Protein AF-A0A3N5P6K3-F1 (afdb_monomer)

Foldseek 3Di:
DFDKDWDADPVVRDIDIDTDDVVLCVVQVDDPSSVVVVVVVVCVVVVNDDDDDPPDD

Mean predicted aligned error: 5.6 Å

Sequence (57 aa):
MSHLTAWVDLTTGEHRREPTGPALVQQYLGGRGLGVALLTRHQAGDGRTRGSDPFSP

Structure (mmCIF, N/CA/C/O backbone):
data_AF-A0A3N5P6K3-F1
#
_entry.id   AF-A0A3N5P6K3-F1
#
loop_
_atom_site.group_PDB
_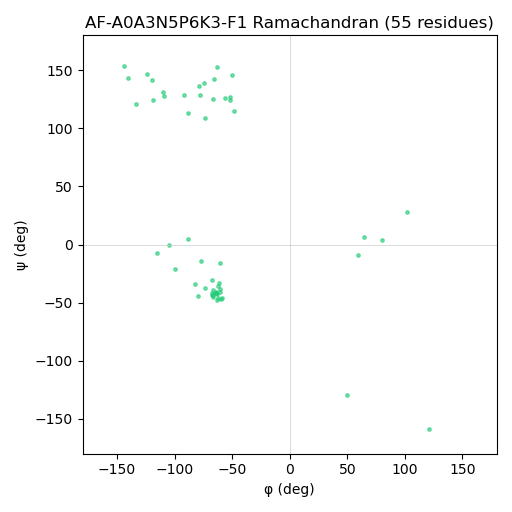atom_site.id
_atom_site.type_symbol
_atom_site.label_atom_id
_atom_site.label_alt_id
_atom_site.label_comp_id
_atom_site.label_asym_id
_atom_site.label_entity_id
_atom_site.label_seq_id
_atom_site.pdbx_PDB_ins_code
_atom_site.Cartn_x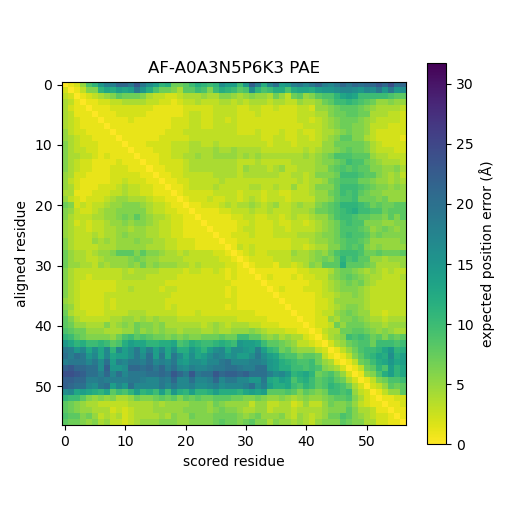
_atom_site.Cartn_y
_atom_site.Cartn_z
_atom_site.occupancy
_atom_site.B_iso_or_equiv
_atom_site.auth_seq_id
_atom_site.auth_comp_id
_atom_site.auth_asym_id
_atom_site.auth_atom_id
_atom_site.pdbx_PDB_model_num
ATOM 1 N N . MET A 1 1 ? 16.619 3.106 13.318 1.00 59.53 1 MET A N 1
ATOM 2 C CA . MET A 1 1 ? 15.194 3.503 13.295 1.00 59.53 1 MET A CA 1
ATOM 3 C C . MET A 1 1 ? 14.463 2.484 12.437 1.00 59.53 1 MET A C 1
ATOM 5 O O . MET A 1 1 ? 14.899 2.264 11.315 1.00 59.53 1 MET A O 1
ATOM 9 N N . SER A 1 2 ? 13.458 1.783 12.963 1.00 72.62 2 SER A N 1
ATOM 10 C CA . SER A 1 2 ? 12.656 0.853 12.159 1.00 72.62 2 SER A CA 1
ATOM 11 C C . SER A 1 2 ? 11.654 1.644 11.313 1.00 72.62 2 SER A C 1
ATOM 13 O O . SER A 1 2 ? 10.939 2.498 11.835 1.00 72.62 2 SER A O 1
ATOM 15 N N . HIS A 1 3 ? 11.615 1.387 10.004 1.00 85.38 3 HIS A N 1
ATOM 16 C CA . HIS A 1 3 ? 10.570 1.936 9.140 1.00 85.38 3 HIS A CA 1
ATOM 17 C C . HIS A 1 3 ? 9.288 1.122 9.312 1.00 85.38 3 HIS A C 1
ATOM 19 O O . HIS A 1 3 ? 9.330 -0.107 9.379 1.00 85.38 3 HIS A O 1
ATOM 25 N N . LEU A 1 4 ? 8.162 1.822 9.415 1.00 91.31 4 LEU A N 1
ATOM 26 C CA . LEU A 1 4 ? 6.838 1.234 9.571 1.00 91.31 4 LEU A CA 1
ATOM 27 C C . LEU A 1 4 ? 5.959 1.653 8.398 1.00 91.31 4 LEU A C 1
ATOM 29 O O . LEU A 1 4 ? 5.985 2.813 7.982 1.00 91.31 4 LEU A O 1
ATOM 33 N N . THR A 1 5 ? 5.134 0.724 7.931 1.00 92.50 5 THR A N 1
ATOM 34 C CA . THR A 1 5 ? 4.062 0.985 6.973 1.00 92.50 5 THR A CA 1
ATOM 35 C C . THR A 1 5 ? 2.730 0.864 7.705 1.00 92.50 5 THR A C 1
ATOM 37 O O . THR A 1 5 ? 2.487 -0.113 8.416 1.00 92.50 5 THR A O 1
ATOM 40 N N . ALA A 1 6 ? 1.885 1.886 7.580 1.00 94.69 6 ALA A N 1
ATOM 41 C CA . ALA A 1 6 ? 0.510 1.835 8.055 1.00 94.69 6 ALA A CA 1
ATOM 42 C C . ALA A 1 6 ? -0.387 1.359 6.909 1.00 94.69 6 ALA A C 1
ATOM 44 O O . ALA A 1 6 ? -0.331 1.916 5.813 1.00 94.69 6 ALA A O 1
ATOM 45 N N . TRP A 1 7 ? -1.201 0.348 7.182 1.00 93.50 7 TRP A N 1
ATOM 46 C CA . TRP A 1 7 ? -2.214 -0.170 6.274 1.00 93.50 7 TRP A CA 1
ATOM 47 C C . TRP A 1 7 ? -3.583 0.189 6.830 1.00 93.50 7 TRP A C 1
ATOM 49 O O . TRP A 1 7 ? -3.834 -0.028 8.018 1.00 93.50 7 TRP A O 1
ATOM 59 N N . VAL A 1 8 ? -4.444 0.743 5.982 1.00 95.19 8 VAL A N 1
ATOM 60 C CA . VAL A 1 8 ? -5.807 1.141 6.340 1.00 95.19 8 VAL A CA 1
ATOM 61 C C . VAL A 1 8 ? -6.738 0.642 5.248 1.00 95.19 8 VAL A C 1
ATOM 63 O O . VAL A 1 8 ? -6.566 1.005 4.084 1.00 95.19 8 VAL A O 1
ATOM 66 N N . ASP A 1 9 ? -7.703 -0.183 5.626 1.00 94.50 9 ASP A N 1
ATOM 67 C CA . ASP A 1 9 ? -8.825 -0.538 4.769 1.00 94.50 9 ASP A CA 1
ATOM 68 C C . ASP A 1 9 ? -9.933 0.499 4.975 1.00 94.50 9 ASP A C 1
ATOM 70 O O . ASP A 1 9 ? -10.517 0.616 6.052 1.00 94.50 9 ASP A O 1
ATOM 74 N N . LEU A 1 10 ? -10.206 1.283 3.934 1.00 94.06 10 LEU A N 1
ATOM 75 C CA . LEU A 1 10 ? -11.221 2.336 3.980 1.00 94.06 10 LEU A CA 1
ATOM 76 C C . LEU A 1 10 ? -12.655 1.797 3.862 1.00 94.06 10 LEU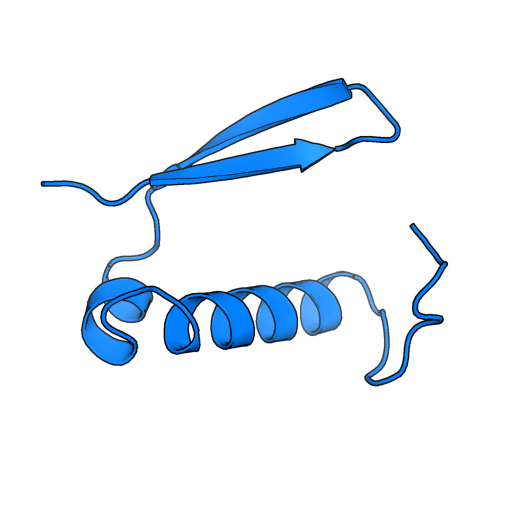 A C 1
ATOM 78 O O . LEU A 1 10 ? -13.594 2.528 4.168 1.00 94.06 10 LEU A O 1
ATOM 82 N N . THR A 1 11 ? -12.833 0.542 3.444 1.00 95.19 11 THR A N 1
ATOM 83 C CA . THR A 1 11 ? -14.142 -0.120 3.341 1.00 95.19 11 THR A CA 1
ATOM 84 C C . THR A 1 11 ? -14.613 -0.609 4.706 1.00 95.19 11 THR A C 1
ATOM 86 O O . THR A 1 11 ? -15.774 -0.426 5.065 1.00 95.19 11 THR A O 1
ATOM 89 N N . THR A 1 12 ? -13.716 -1.233 5.472 1.00 96.50 12 THR A N 1
ATOM 90 C CA . THR A 1 12 ? -14.034 -1.852 6.772 1.00 96.50 12 THR A CA 1
ATOM 91 C C . THR A 1 12 ? -13.652 -0.980 7.968 1.00 96.50 12 THR A C 1
ATOM 93 O O . THR A 1 12 ? -14.185 -1.162 9.061 1.00 96.50 12 THR A O 1
ATOM 96 N N . GLY A 1 13 ? -12.736 -0.026 7.780 1.00 96.12 13 GLY A N 1
ATOM 97 C CA . GLY A 1 13 ? -12.141 0.766 8.858 1.00 96.12 13 GLY A CA 1
ATOM 98 C C . GLY A 1 13 ? -11.020 0.041 9.614 1.00 96.12 13 GLY A C 1
ATOM 99 O O . GLY A 1 13 ? -10.485 0.584 10.589 1.00 96.12 13 GLY A O 1
ATOM 100 N N . GLU A 1 14 ? -10.640 -1.168 9.192 1.00 97.19 14 GLU A N 1
ATOM 101 C CA . GLU A 1 14 ? -9.521 -1.891 9.788 1.00 97.19 14 GLU A CA 1
ATOM 102 C C . GLU A 1 14 ? -8.190 -1.178 9.531 1.00 97.19 14 GLU A C 1
ATOM 104 O O . GLU A 1 14 ? -7.926 -0.632 8.457 1.00 97.19 14 GLU A O 1
ATOM 109 N N . HIS A 1 15 ? -7.312 -1.206 10.531 1.00 96.69 15 HIS A N 1
ATOM 110 C CA . HIS A 1 15 ? -5.980 -0.632 10.423 1.00 96.69 15 HIS A CA 1
ATOM 111 C C . HIS A 1 15 ? -4.945 -1.515 11.110 1.00 96.69 15 HIS A C 1
ATOM 113 O O . HIS A 1 15 ? -5.180 -2.088 12.174 1.00 96.69 15 HIS A O 1
ATOM 119 N N . ARG A 1 16 ? -3.758 -1.589 10.511 1.00 96.19 16 ARG A N 1
ATOM 120 C CA . ARG A 1 16 ? -2.608 -2.301 11.075 1.00 96.19 16 ARG A CA 1
ATOM 121 C C . ARG A 1 16 ? -1.312 -1.569 10.769 1.00 96.19 16 ARG A C 1
ATOM 123 O O . ARG A 1 16 ? -1.200 -0.829 9.792 1.00 96.19 16 ARG A O 1
ATOM 130 N N . ARG A 1 17 ? -0.313 -1.765 11.626 1.00 95.44 17 ARG A N 1
ATOM 131 C CA . ARG A 1 17 ? 1.036 -1.219 11.449 1.00 95.44 17 ARG A CA 1
ATOM 132 C C . ARG A 1 17 ? 2.006 -2.378 11.357 1.00 95.44 17 ARG A C 1
ATOM 134 O O . ARG A 1 17 ? 2.069 -3.196 12.268 1.00 95.44 17 ARG A O 1
ATOM 141 N N . GLU A 1 18 ? 2.766 -2.418 10.276 1.00 92.88 18 GLU A N 1
ATOM 142 C CA . GLU A 1 18 ? 3.709 -3.497 10.006 1.00 92.88 18 GLU A CA 1
ATOM 143 C C . GLU A 1 18 ? 5.119 -2.939 9.794 1.00 92.88 18 GLU A C 1
ATOM 145 O O . GLU A 1 18 ? 5.275 -1.839 9.248 1.00 92.88 18 GLU A O 1
ATOM 150 N N . PRO A 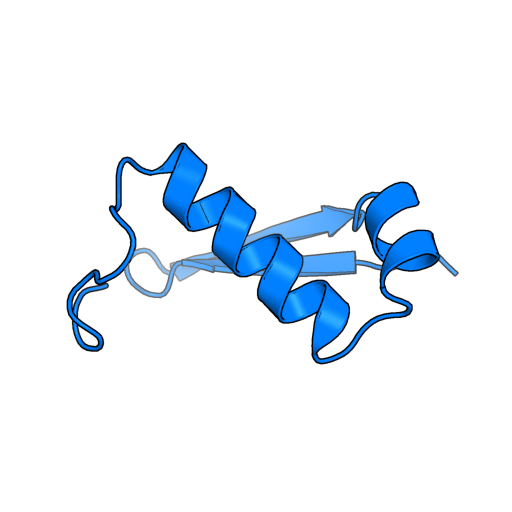1 19 ? 6.169 -3.672 10.203 1.00 92.38 19 PRO A N 1
ATOM 151 C CA . PRO A 1 19 ? 7.532 -3.352 9.811 1.00 92.38 19 PRO A CA 1
ATOM 152 C C . PRO A 1 19 ? 7.667 -3.302 8.289 1.00 92.38 19 PRO A C 1
ATOM 154 O O . PRO A 1 19 ? 7.352 -4.267 7.591 1.00 92.38 19 PRO A O 1
ATOM 157 N N . THR A 1 20 ? 8.189 -2.196 7.764 1.00 89.50 20 THR A N 1
ATOM 158 C CA . THR A 1 20 ? 8.582 -2.144 6.358 1.00 89.50 20 THR A CA 1
ATOM 159 C C . THR A 1 20 ? 9.759 -3.095 6.168 1.00 89.50 20 THR A C 1
ATOM 161 O O . THR A 1 20 ? 10.774 -2.976 6.858 1.00 89.50 20 THR A O 1
ATOM 164 N N . GLY A 1 21 ? 9.638 -4.040 5.232 1.00 87.88 21 GLY A N 1
ATOM 165 C CA . GLY A 1 21 ? 10.689 -5.023 4.978 1.00 87.88 21 GLY A CA 1
ATOM 166 C C . GLY A 1 21 ? 12.054 -4.346 4.760 1.00 87.88 21 GLY A C 1
ATOM 167 O O . GLY A 1 21 ? 12.155 -3.465 3.904 1.00 87.88 21 GLY A O 1
ATOM 168 N N . PRO A 1 22 ? 13.118 -4.737 5.485 1.00 85.56 22 PRO A N 1
ATOM 169 C CA . PRO A 1 22 ? 14.392 -4.012 5.473 1.00 85.56 22 PRO A CA 1
ATOM 170 C C . PRO A 1 22 ? 15.043 -3.964 4.083 1.00 85.56 22 PRO A C 1
ATOM 172 O O . PRO A 1 22 ? 15.619 -2.946 3.710 1.00 85.56 22 PRO A O 1
ATOM 175 N N . ALA A 1 23 ? 14.868 -5.014 3.273 1.00 88.56 23 ALA A N 1
ATOM 176 C CA . ALA A 1 23 ? 15.330 -5.041 1.885 1.00 88.56 23 ALA A CA 1
ATOM 177 C C . ALA A 1 23 ? 14.653 -3.972 1.007 1.00 88.56 23 ALA A C 1
ATOM 179 O O . ALA A 1 23 ? 15.305 -3.376 0.156 1.00 88.56 23 ALA A O 1
ATOM 180 N N . LEU A 1 24 ? 13.365 -3.677 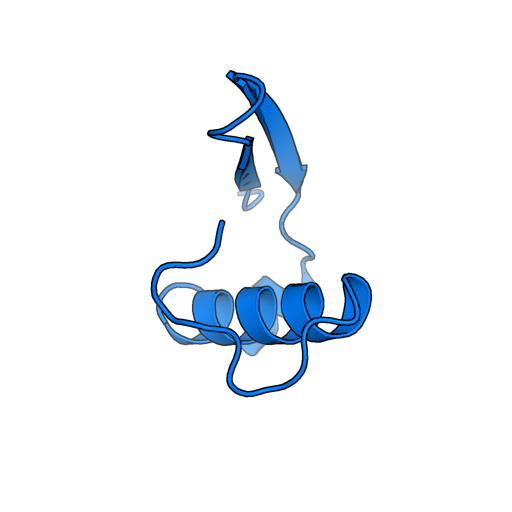1.235 1.00 87.38 24 LEU A N 1
ATOM 181 C CA . LEU A 1 24 ? 1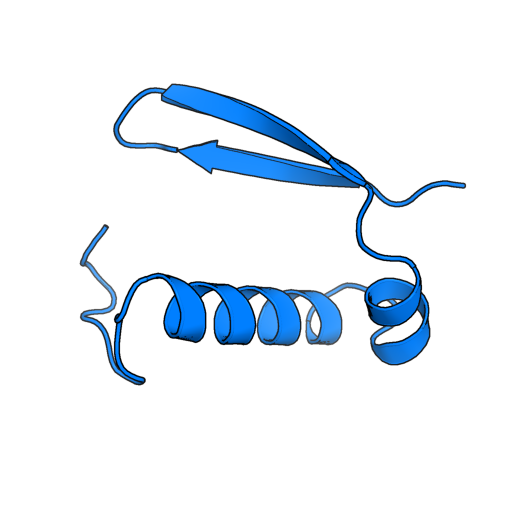2.654 -2.629 0.494 1.00 87.38 24 LEU A CA 1
ATOM 182 C C . LEU A 1 24 ? 13.191 -1.240 0.835 1.00 87.38 24 LEU A C 1
ATOM 184 O O . LEU A 1 24 ? 13.367 -0.408 -0.052 1.00 87.38 24 LEU A O 1
ATOM 188 N N . VAL A 1 25 ? 13.464 -0.995 2.116 1.00 87.69 25 VAL A N 1
ATOM 189 C CA . VAL A 1 25 ? 14.030 0.279 2.572 1.00 87.69 25 VAL A CA 1
ATOM 190 C C . VAL A 1 25 ? 15.410 0.491 1.960 1.00 87.69 25 VAL A C 1
ATOM 192 O O . VAL A 1 25 ? 15.678 1.561 1.429 1.00 87.69 25 VAL A O 1
ATOM 195 N N . GLN A 1 26 ? 16.275 -0.522 2.003 1.00 89.12 26 GLN A N 1
ATOM 196 C CA . GLN A 1 26 ? 17.628 -0.403 1.458 1.00 89.12 26 GLN A CA 1
ATOM 197 C C . GLN A 1 26 ? 17.629 -0.232 -0.063 1.00 89.12 26 GLN A C 1
ATOM 199 O O . GLN A 1 26 ? 18.405 0.561 -0.586 1.00 89.12 26 GLN A O 1
ATOM 204 N N . GLN A 1 27 ? 16.747 -0.941 -0.770 1.00 93.25 27 GLN A N 1
ATOM 205 C CA . GLN A 1 27 ? 16.696 -0.897 -2.229 1.00 93.25 27 GLN A CA 1
ATOM 206 C C . GLN A 1 27 ? 16.104 0.412 -2.765 1.00 93.25 27 GLN A C 1
ATOM 208 O O . GLN A 1 27 ? 16.547 0.903 -3.801 1.00 93.25 27 GLN A O 1
ATOM 213 N N . TYR A 1 28 ? 15.095 0.967 -2.089 1.00 92.62 28 TYR A N 1
ATOM 214 C CA . TYR A 1 28 ? 14.313 2.082 -2.628 1.00 92.62 28 TYR A CA 1
ATOM 215 C C . TYR A 1 28 ? 14.437 3.384 -1.839 1.00 92.62 28 TYR A C 1
ATOM 217 O O . TYR A 1 28 ? 13.907 4.398 -2.289 1.00 92.62 28 TYR A O 1
ATOM 225 N N . LEU A 1 29 ? 15.098 3.369 -0.676 1.00 86.94 29 LEU A N 1
ATOM 226 C CA . LEU A 1 29 ? 15.345 4.507 0.225 1.00 86.94 29 LEU A CA 1
ATOM 227 C C . LEU A 1 29 ? 14.087 5.218 0.771 1.00 86.94 29 LEU A C 1
ATOM 229 O O . LEU A 1 29 ? 14.195 6.039 1.678 1.00 86.94 29 LEU A O 1
ATOM 233 N N . GLY A 1 30 ? 12.893 4.893 0.268 1.00 87.88 30 GLY A N 1
ATOM 234 C CA . GLY A 1 30 ? 11.612 5.470 0.670 1.00 87.88 30 GLY A CA 1
ATOM 235 C C . GLY A 1 30 ? 10.863 6.133 -0.490 1.00 87.88 30 GLY A C 1
ATOM 236 O O . GLY A 1 30 ? 11.083 5.827 -1.665 1.00 87.88 30 GLY A O 1
ATOM 237 N N . GLY A 1 31 ? 9.938 7.034 -0.144 1.00 90.00 31 GLY A N 1
ATOM 238 C CA . GLY A 1 31 ? 9.216 7.893 -1.086 1.00 90.00 31 GLY A CA 1
ATOM 239 C C . GLY A 1 31 ? 8.609 7.145 -2.276 1.00 90.00 31 GLY A C 1
ATOM 240 O O . GLY A 1 31 ? 7.920 6.135 -2.122 1.00 90.00 31 GLY A O 1
ATOM 241 N N . ARG A 1 32 ? 8.882 7.646 -3.486 1.00 92.56 32 ARG A N 1
ATOM 242 C CA . ARG A 1 32 ? 8.317 7.113 -4.734 1.00 92.56 32 ARG A CA 1
ATOM 243 C C . ARG A 1 32 ? 8.748 5.676 -5.020 1.00 92.56 32 ARG A C 1
ATOM 245 O O . ARG A 1 32 ? 7.916 4.878 -5.443 1.00 92.56 32 ARG A O 1
ATOM 252 N N . GLY A 1 33 ? 10.024 5.350 -4.805 1.00 92.25 33 GLY A N 1
ATOM 253 C CA . GLY A 1 33 ? 10.550 4.011 -5.081 1.00 92.25 33 GLY A CA 1
ATOM 254 C C . GLY A 1 33 ? 9.860 2.956 -4.221 1.00 92.25 33 GLY A C 1
ATOM 255 O O . GLY A 1 33 ? 9.374 1.949 -4.736 1.00 92.25 33 GLY A O 1
ATOM 256 N N . LEU A 1 34 ? 9.727 3.241 -2.922 1.00 91.62 34 LEU A N 1
ATOM 257 C CA . LEU A 1 34 ? 9.024 2.360 -1.994 1.00 91.62 34 LEU A CA 1
ATOM 258 C C . LEU A 1 34 ? 7.532 2.244 -2.343 1.00 91.62 34 LEU A C 1
ATOM 260 O O . LEU A 1 34 ? 6.995 1.139 -2.341 1.00 91.62 34 LEU A O 1
ATOM 264 N N . GLY A 1 35 ? 6.879 3.356 -2.701 1.00 90.88 35 GLY A N 1
ATOM 265 C CA . GLY A 1 35 ? 5.471 3.360 -3.112 1.00 90.88 35 GLY A CA 1
ATOM 266 C C . GLY A 1 35 ? 5.191 2.472 -4.329 1.00 90.88 35 GLY A C 1
ATOM 267 O O . GLY A 1 35 ? 4.270 1.658 -4.298 1.00 90.88 35 GLY A O 1
ATOM 268 N N . VAL A 1 36 ? 6.021 2.556 -5.376 1.00 91.62 36 VAL A N 1
ATOM 269 C CA . VAL A 1 36 ? 5.886 1.705 -6.576 1.00 91.62 36 VAL A CA 1
ATOM 270 C C . VAL A 1 36 ? 6.104 0.227 -6.243 1.00 91.62 36 VAL A C 1
ATOM 272 O O . VAL A 1 36 ? 5.364 -0.630 -6.733 1.00 91.62 36 VAL A O 1
ATOM 275 N N . ALA A 1 37 ? 7.089 -0.085 -5.397 1.00 90.62 37 ALA A N 1
ATOM 276 C CA . ALA A 1 37 ? 7.366 -1.458 -4.987 1.00 90.62 37 ALA A CA 1
ATOM 277 C C . ALA A 1 37 ? 6.200 -2.073 -4.195 1.00 90.62 37 ALA A C 1
ATOM 279 O O . ALA A 1 37 ? 5.841 -3.227 -4.432 1.00 90.62 37 ALA A O 1
ATOM 280 N N . LEU A 1 38 ? 5.588 -1.304 -3.288 1.00 89.06 38 LEU A N 1
ATOM 281 C CA . LEU A 1 38 ? 4.415 -1.736 -2.522 1.00 89.06 38 LEU A CA 1
ATOM 282 C C . LEU A 1 38 ? 3.190 -1.931 -3.424 1.00 89.06 38 LEU A C 1
ATOM 284 O O . LEU A 1 38 ? 2.544 -2.974 -3.342 1.00 89.06 38 LEU A O 1
ATOM 288 N N . LEU A 1 39 ? 2.921 -0.989 -4.333 1.00 87.94 39 LEU A N 1
ATOM 289 C CA . LEU A 1 39 ? 1.807 -1.084 -5.282 1.00 87.94 39 LEU A CA 1
ATOM 290 C C . LEU A 1 39 ? 1.921 -2.328 -6.174 1.00 87.94 39 LEU A C 1
ATOM 292 O O . LEU A 1 39 ? 0.964 -3.083 -6.318 1.00 87.94 39 LEU A O 1
ATOM 296 N N . THR A 1 40 ? 3.113 -2.569 -6.726 1.00 86.12 40 THR A N 1
ATOM 297 C CA . THR A 1 40 ? 3.373 -3.722 -7.603 1.00 86.12 40 THR A CA 1
ATOM 298 C C . THR A 1 40 ? 3.137 -5.044 -6.872 1.00 86.12 40 THR A C 1
ATOM 300 O O . THR A 1 40 ? 2.557 -5.969 -7.437 1.00 86.12 40 THR A O 1
ATOM 303 N N . ARG A 1 41 ? 3.560 -5.137 -5.602 1.00 82.88 41 ARG A N 1
ATOM 304 C CA . ARG A 1 41 ? 3.348 -6.335 -4.776 1.00 82.88 41 ARG A CA 1
ATOM 305 C C . ARG A 1 41 ? 1.872 -6.574 -4.471 1.00 82.88 41 ARG A C 1
ATOM 307 O O . ARG A 1 41 ? 1.434 -7.714 -4.569 1.00 82.88 41 ARG A O 1
ATOM 314 N N . HIS A 1 42 ? 1.120 -5.529 -4.127 1.00 80.38 42 HIS A N 1
ATOM 315 C CA . HIS A 1 42 ? -0.301 -5.679 -3.802 1.00 80.38 42 HIS A CA 1
ATOM 316 C C . HIS A 1 42 ? -1.144 -6.084 -5.008 1.00 80.38 42 HIS A C 1
ATOM 318 O O . HIS A 1 42 ? -1.945 -7.008 -4.913 1.00 80.38 42 HIS A O 1
ATOM 324 N N . GLN A 1 43 ? -0.904 -5.470 -6.167 1.00 75.69 43 GLN A N 1
ATOM 325 C CA . GLN A 1 43 ? -1.589 -5.851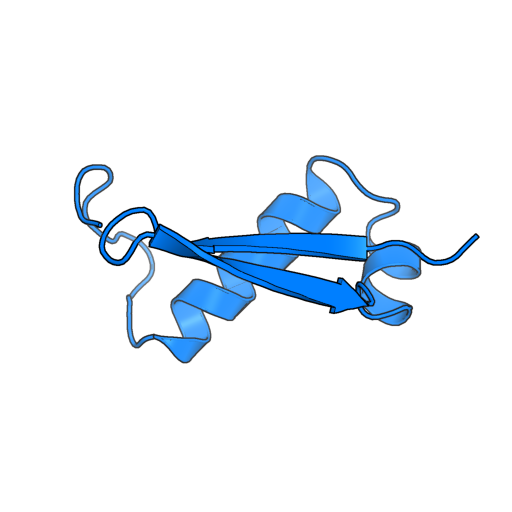 -7.405 1.00 75.69 43 GLN A CA 1
ATOM 326 C C . GLN A 1 43 ? -1.303 -7.312 -7.788 1.00 75.69 43 GLN A C 1
ATOM 328 O O . GLN A 1 43 ? -2.205 -8.033 -8.201 1.00 75.69 43 GLN A O 1
ATOM 333 N N . ALA A 1 44 ? -0.068 -7.782 -7.579 1.00 68.38 44 ALA A N 1
ATOM 334 C CA . ALA A 1 44 ? 0.289 -9.177 -7.828 1.00 68.38 44 ALA A CA 1
ATOM 335 C C . ALA A 1 44 ? -0.382 -10.174 -6.859 1.00 68.38 44 ALA A C 1
ATOM 337 O O . ALA A 1 44 ? -0.629 -11.311 -7.252 1.00 68.38 44 ALA A O 1
ATOM 338 N N . GLY A 1 45 ? -0.659 -9.769 -5.613 1.00 60.81 45 GLY A N 1
ATOM 339 C CA . GLY A 1 45 ? -1.267 -10.621 -4.581 1.00 60.81 45 GLY A CA 1
ATOM 340 C C . GLY A 1 45 ? -2.793 -10.724 -4.658 1.00 60.81 45 GLY A C 1
ATOM 341 O O . GLY A 1 45 ? -3.340 -11.790 -4.394 1.00 60.81 45 GLY A O 1
ATOM 342 N N . ASP A 1 46 ? -3.472 -9.654 -5.075 1.00 58.56 46 ASP A N 1
ATOM 343 C CA . ASP A 1 46 ? -4.943 -9.576 -5.080 1.00 58.56 46 ASP A CA 1
ATOM 344 C C . ASP A 1 46 ? -5.582 -10.108 -6.379 1.00 58.56 46 ASP A C 1
ATOM 346 O O . ASP A 1 46 ? -6.781 -9.953 -6.600 1.00 58.56 46 ASP A O 1
ATOM 350 N N . GLY A 1 47 ? -4.787 -10.657 -7.307 1.00 55.62 47 GLY A N 1
ATOM 351 C CA . GLY A 1 47 ? -5.254 -11.013 -8.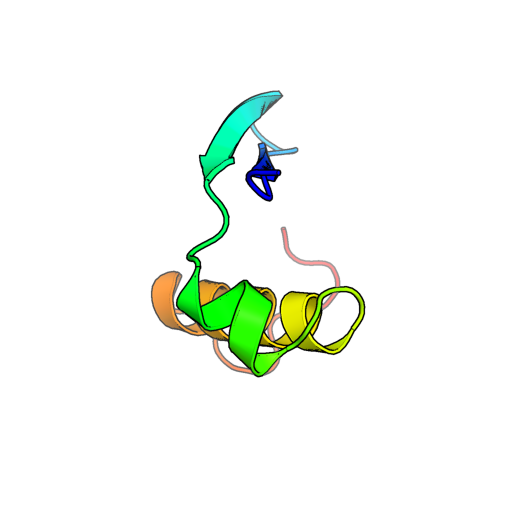654 1.00 55.62 47 GLY A CA 1
ATOM 352 C C . GLY A 1 47 ? -5.682 -9.805 -9.504 1.00 55.62 47 GLY A C 1
ATOM 353 O O . GLY A 1 47 ? -6.178 -9.978 -10.618 1.00 55.62 47 GLY A O 1
ATOM 354 N N . ARG A 1 48 ? -5.474 -8.575 -9.010 1.00 56.78 48 ARG A N 1
ATOM 355 C CA . ARG A 1 48 ? -5.7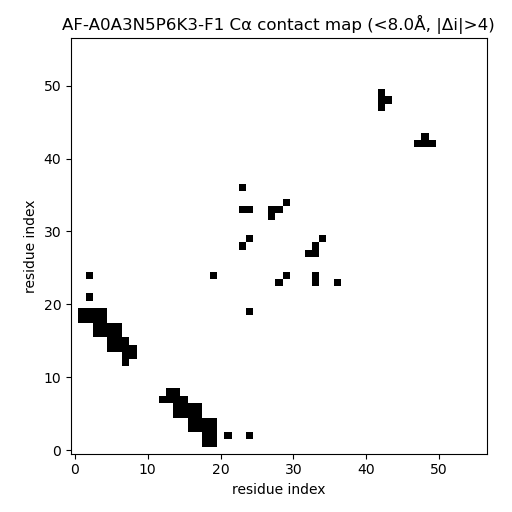40 -7.332 -9.739 1.00 56.78 48 ARG A CA 1
ATOM 356 C C . ARG A 1 48 ? -4.667 -7.146 -10.809 1.00 56.78 48 ARG A C 1
ATOM 358 O O . ARG A 1 48 ? -3.508 -6.849 -10.528 1.00 56.78 48 ARG A O 1
ATOM 365 N N . THR A 1 49 ? -5.053 -7.312 -12.068 1.00 55.00 49 THR A N 1
ATOM 366 C CA . THR A 1 49 ? -4.159 -7.097 -13.206 1.00 55.00 49 THR A CA 1
ATOM 367 C C . THR A 1 49 ? -3.689 -5.647 -13.289 1.00 55.00 49 THR A C 1
ATOM 369 O O . THR A 1 49 ? -4.391 -4.711 -12.905 1.00 55.00 49 THR A O 1
ATOM 372 N N . ARG A 1 50 ? -2.502 -5.452 -13.870 1.00 58.19 50 ARG A N 1
ATOM 373 C CA . ARG A 1 50 ? -2.003 -4.143 -14.304 1.00 58.19 50 ARG A CA 1
ATOM 374 C C . ARG A 1 50 ? -3.102 -3.442 -15.125 1.00 58.19 50 ARG A C 1
ATOM 376 O O . ARG A 1 50 ? -3.461 -3.944 -16.184 1.00 58.19 50 ARG A O 1
ATOM 383 N N . GLY A 1 51 ? -3.634 -2.321 -14.631 1.00 63.31 51 GLY A N 1
ATOM 384 C CA . GLY A 1 51 ? -4.774 -1.628 -15.252 1.00 63.31 51 GLY A CA 1
ATOM 385 C C . GLY A 1 51 ? -6.131 -1.862 -14.578 1.00 63.31 51 GLY A C 1
ATOM 386 O O . GLY A 1 51 ? -7.149 -1.781 -15.258 1.00 63.31 51 GLY A O 1
ATOM 387 N N . SER A 1 52 ? -6.163 -2.145 -13.270 1.00 71.94 52 SER A N 1
ATOM 388 C CA . SER A 1 52 ? -7.389 -2.005 -12.473 1.00 71.94 52 SER A CA 1
ATOM 389 C C . SER A 1 52 ? -8.017 -0.625 -12.693 1.00 71.94 52 SER A C 1
ATOM 391 O O . SER A 1 52 ? -7.290 0.357 -12.875 1.00 71.94 52 SER A O 1
ATOM 393 N N . ASP A 1 53 ? -9.348 -0.555 -12.668 1.00 84.06 53 ASP A N 1
ATOM 394 C CA . ASP A 1 53 ? -10.077 0.711 -12.747 1.00 84.06 53 ASP A CA 1
ATOM 395 C C . ASP A 1 53 ? -9.521 1.683 -11.685 1.00 84.06 53 ASP A C 1
ATOM 397 O O . ASP A 1 53 ? -9.457 1.325 -10.507 1.00 84.06 53 ASP A O 1
ATOM 401 N N . PRO A 1 54 ? -9.065 2.892 -12.060 1.00 84.12 54 PRO A N 1
ATOM 402 C CA . PRO A 1 54 ? -8.521 3.855 -11.102 1.00 84.12 54 PRO A CA 1
ATOM 403 C C . PRO A 1 54 ? -9.522 4.276 -10.020 1.00 84.12 54 PRO A C 1
ATOM 405 O O . PRO A 1 54 ? -9.105 4.844 -9.010 1.00 84.12 54 PRO A O 1
ATOM 408 N N . PHE A 1 55 ? -10.814 4.014 -10.224 1.00 87.19 55 PHE A N 1
ATOM 409 C CA . PHE A 1 55 ? -11.872 4.311 -9.266 1.00 87.19 55 PHE A CA 1
ATOM 410 C C . PHE A 1 55 ? -12.403 3.071 -8.540 1.00 87.19 55 PHE A C 1
ATOM 412 O O . PHE A 1 55 ? -13.275 3.213 -7.681 1.00 87.19 55 PHE A O 1
ATOM 419 N N . SER A 1 56 ? -11.888 1.870 -8.839 1.00 83.38 56 SER A N 1
ATOM 420 C CA . SER A 1 56 ? -12.249 0.683 -8.064 1.00 83.38 56 SER A CA 1
ATOM 421 C C . SER A 1 56 ? -11.556 0.697 -6.697 1.00 83.38 56 SER A C 1
ATOM 423 O O . SER A 1 56 ? -10.366 1.029 -6.645 1.00 83.38 56 SER A O 1
ATOM 425 N N . PRO A 1 57 ? -12.260 0.308 -5.618 1.00 80.12 57 PRO A N 1
ATOM 426 C CA . PRO A 1 57 ? -11.638 0.038 -4.324 1.00 80.12 57 PRO A CA 1
ATOM 427 C C . PRO A 1 57 ? -10.688 -1.165 -4.395 1.00 80.12 57 PRO A C 1
ATOM 429 O O . PRO A 1 57 ? -10.810 -1.989 -5.336 1.00 80.12 57 PRO A O 1
#

Solvent-accessible surface area (backbone atoms only — not comparable to full-atom values): 3678 Å² total; per-residue (Å²): 134,87,56,72,42,79,47,73,43,86,88,80,68,50,70,51,77,43,76,48,56,66,67,52,46,73,75,36,76,36,73,69,52,35,50,53,55,50,52,55,52,51,34,68,70,70,74,44,56,95,82,60,61,92,83,59,132

Radius of gyration: 12.74 Å; Cα contacts (8 Å, |Δi|>4): 42; chains: 1; bounding box: 32×19×28 Å

pLDDT: mean 84.51, std 12.19, range [55.0, 97.19]

Secondary structure (DSSP, 8-state):
---EEEEE-TTT--EEEEEPPHHHHHHH-SHHHHHHHHHHHHHHHTT--TT--TT--